Protein AF-A0A2D1SPV3-F1 (afdb_monomer)

Foldseek 3Di:
DPDLDDLPQFFKWFWDADPVGQIWIWGHGQPDTDIGSDFPQVSLQVQQVVVVGGSVRQVVVQCVVVPPDQFGWGWGCDPPDTWTWTWLHGPVCRNQTMIGTPVFFDDWAADDQQWIWTDGPGPDIDIHRHGPVSVD

Radius of gyration: 14.24 Å; Cα contacts (8 Å, |Δi|>4): 277; chains: 1; bounding box: 33×34×33 Å

Structure (mmCIF, N/CA/C/O backbone):
data_AF-A0A2D1SPV3-F1
#
_entry.id   AF-A0A2D1SPV3-F1
#
loop_
_atom_site.group_PDB
_atom_site.id
_atom_site.type_symbol
_atom_site.label_atom_id
_atom_site.label_alt_id
_atom_site.label_comp_id
_atom_site.label_asym_id
_atom_site.label_entity_id
_atom_site.label_seq_id
_atom_site.pdbx_PDB_ins_code
_atom_site.Cartn_x
_atom_site.Cartn_y
_atom_site.Cartn_z
_atom_site.occupancy
_atom_site.B_iso_or_equiv
_atom_site.auth_seq_id
_atom_site.auth_comp_id
_atom_site.auth_asym_id
_atom_site.auth_atom_id
_atom_site.pdbx_PDB_model_num
ATOM 1 N N . MET A 1 1 ? -9.206 21.623 6.529 1.00 49.25 1 MET A N 1
ATOM 2 C CA . MET A 1 1 ? -8.444 20.399 6.185 1.00 49.25 1 MET A CA 1
ATOM 3 C C . MET A 1 1 ? -8.807 20.035 4.757 1.00 49.25 1 MET A C 1
ATOM 5 O O . MET A 1 1 ? -9.996 20.035 4.479 1.00 49.25 1 MET A O 1
ATOM 9 N N . LYS A 1 2 ? -7.845 19.775 3.857 1.00 56.16 2 LYS A N 1
ATOM 10 C CA . LYS A 1 2 ? -8.184 19.079 2.602 1.00 56.16 2 LYS A CA 1
ATOM 11 C C . LYS A 1 2 ? -8.734 17.704 2.987 1.00 56.16 2 LYS A C 1
ATOM 13 O O . LYS A 1 2 ? -8.126 17.039 3.826 1.00 56.16 2 LYS A O 1
ATOM 18 N N . GLU A 1 3 ? -9.894 17.346 2.454 1.00 79.50 3 GLU A N 1
ATOM 19 C CA . GLU A 1 3 ? -10.520 16.047 2.692 1.00 79.50 3 GLU A CA 1
ATOM 20 C C . GLU A 1 3 ? -9.577 14.943 2.200 1.00 79.50 3 GLU A C 1
ATOM 22 O O . GLU A 1 3 ? -9.034 15.021 1.098 1.00 79.50 3 GLU A O 1
ATOM 27 N N . ILE A 1 4 ? -9.300 13.960 3.056 1.00 87.62 4 ILE A N 1
ATOM 28 C CA . ILE A 1 4 ? -8.539 12.773 2.660 1.00 87.62 4 ILE A CA 1
ATOM 29 C C . ILE A 1 4 ? -9.534 11.886 1.909 1.00 87.62 4 ILE A C 1
ATOM 31 O O . ILE A 1 4 ? -10.580 11.581 2.488 1.00 87.62 4 ILE A O 1
ATOM 35 N N . PRO A 1 5 ? -9.251 11.477 0.659 1.00 88.81 5 PRO A N 1
ATOM 36 C CA . PRO A 1 5 ? -10.203 10.695 -0.112 1.00 88.81 5 PRO A CA 1
ATOM 37 C C . PRO A 1 5 ? -10.485 9.370 0.593 1.00 88.81 5 PRO A C 1
ATOM 39 O O . PRO A 1 5 ? -9.598 8.777 1.222 1.00 88.81 5 PRO A O 1
ATOM 42 N N . ASN A 1 6 ? -11.722 8.895 0.471 1.00 88.31 6 ASN A N 1
ATOM 43 C CA . ASN A 1 6 ? -12.023 7.512 0.793 1.00 88.31 6 ASN A CA 1
ATOM 44 C C . ASN A 1 6 ? -11.226 6.613 -0.169 1.00 88.31 6 ASN A C 1
ATOM 46 O O . ASN A 1 6 ? -11.223 6.838 -1.375 1.00 88.31 6 ASN A O 1
ATOM 50 N N . ILE A 1 7 ? -10.514 5.625 0.369 1.00 90.94 7 ILE A N 1
ATOM 51 C CA . ILE A 1 7 ? -9.661 4.731 -0.421 1.00 90.94 7 ILE A CA 1
ATOM 52 C C . ILE A 1 7 ? -10.359 3.419 -0.797 1.00 90.94 7 ILE A C 1
ATOM 54 O O . ILE A 1 7 ? -9.700 2.547 -1.345 1.00 90.94 7 ILE A O 1
ATOM 58 N N . SER A 1 8 ? -11.665 3.280 -0.533 1.00 87.19 8 SER A N 1
ATOM 59 C CA . SER A 1 8 ? -12.393 2.013 -0.732 1.00 87.19 8 SER A CA 1
ATOM 60 C C . SER A 1 8 ? -12.288 1.469 -2.161 1.00 87.19 8 SER A C 1
ATOM 62 O O . SER A 1 8 ? -12.194 0.264 -2.395 1.00 87.19 8 SER A O 1
ATOM 64 N N . ASP A 1 9 ? -12.279 2.386 -3.127 1.00 88.44 9 ASP A N 1
ATOM 65 C CA . ASP A 1 9 ? -12.202 2.071 -4.552 1.00 88.44 9 ASP A CA 1
ATOM 66 C C . ASP A 1 9 ? -10.786 2.264 -5.115 1.00 88.44 9 ASP A C 1
ATOM 68 O O . ASP A 1 9 ? -10.554 2.055 -6.305 1.00 88.44 9 ASP A O 1
ATOM 72 N N . ALA A 1 10 ? -9.810 2.613 -4.272 1.00 93.00 10 ALA A N 1
ATOM 73 C CA . ALA A 1 10 ? -8.436 2.819 -4.700 1.00 93.00 10 ALA A CA 1
ATOM 74 C C . ALA A 1 10 ? -7.701 1.488 -4.914 1.00 93.00 10 ALA A C 1
ATOM 76 O O . ALA A 1 10 ? -7.708 0.596 -4.066 1.00 93.00 10 ALA A O 1
ATOM 77 N N . MET A 1 11 ? -7.011 1.375 -6.046 1.00 94.81 11 MET A N 1
ATOM 78 C CA . MET A 1 11 ? -6.113 0.264 -6.343 1.00 94.81 11 MET A CA 1
ATOM 79 C C . MET A 1 11 ? -4.763 0.432 -5.649 1.00 94.81 11 MET A C 1
ATOM 81 O O . MET A 1 11 ? -4.192 -0.544 -5.161 1.00 94.81 11 MET A O 1
ATOM 85 N N . ALA A 1 12 ? -4.234 1.656 -5.614 1.00 96.62 12 ALA A N 1
ATOM 86 C CA . ALA A 1 12 ? -2.894 1.905 -5.109 1.00 96.62 12 ALA A CA 1
ATOM 87 C C . ALA A 1 12 ? -2.769 3.241 -4.374 1.00 96.62 12 ALA A C 1
ATOM 89 O O . ALA A 1 12 ? -3.503 4.196 -4.628 1.00 96.62 12 ALA A O 1
ATOM 90 N N . ILE A 1 13 ? -1.781 3.317 -3.484 1.00 97.00 13 ILE A N 1
ATOM 91 C CA . ILE A 1 13 ? -1.288 4.564 -2.901 1.00 97.00 13 ILE A CA 1
ATOM 92 C C . ILE A 1 13 ? 0.210 4.637 -3.187 1.00 97.00 13 ILE A C 1
ATOM 94 O O . ILE A 1 13 ? 0.992 3.841 -2.659 1.00 97.00 13 ILE A O 1
ATOM 98 N N . ILE A 1 14 ? 0.604 5.585 -4.032 1.00 97.00 14 ILE A N 1
ATOM 99 C CA . ILE A 1 14 ? 1.961 5.719 -4.569 1.00 97.00 14 ILE A CA 1
ATOM 100 C C . ILE A 1 14 ? 2.642 6.919 -3.906 1.00 97.00 14 ILE A C 1
ATOM 102 O O . ILE A 1 14 ? 2.035 7.991 -3.843 1.00 97.00 14 ILE A O 1
ATOM 106 N N . PRO A 1 15 ? 3.880 6.782 -3.397 1.00 96.56 15 PRO A N 1
ATOM 107 C CA . PRO A 1 15 ? 4.611 7.929 -2.877 1.00 96.56 15 PRO A CA 1
ATOM 108 C C . PRO A 1 15 ? 5.003 8.868 -4.026 1.00 96.56 15 PRO A C 1
ATOM 110 O O . PRO A 1 15 ? 5.419 8.424 -5.092 1.00 96.56 15 PRO A O 1
ATOM 113 N N . TYR A 1 16 ? 4.896 10.174 -3.804 1.00 95.06 16 TYR A N 1
ATOM 114 C CA . TYR A 1 16 ? 5.329 11.189 -4.761 1.00 95.06 16 TYR A CA 1
ATOM 115 C C . TYR A 1 16 ? 6.144 12.257 -4.041 1.00 95.06 16 TYR A C 1
ATOM 117 O O . TYR A 1 16 ? 5.689 12.830 -3.051 1.00 95.06 16 TYR A O 1
ATOM 125 N N . THR A 1 17 ? 7.329 12.554 -4.559 1.00 92.62 17 THR A N 1
ATOM 126 C CA . THR A 1 17 ? 8.183 13.630 -4.049 1.00 92.62 17 THR A CA 1
ATOM 127 C C . THR A 1 17 ? 8.146 14.782 -5.038 1.00 92.62 17 THR A C 1
ATOM 129 O O . THR A 1 17 ? 8.451 14.596 -6.213 1.00 92.62 17 THR A O 1
ATOM 132 N N . ALA A 1 18 ? 7.731 15.959 -4.573 1.00 90.56 18 ALA A N 1
ATOM 133 C CA . ALA A 1 18 ? 7.760 17.174 -5.377 1.00 90.56 18 ALA A CA 1
ATOM 134 C C . ALA A 1 18 ? 9.196 17.693 -5.557 1.00 90.56 18 ALA A C 1
ATOM 136 O O . ALA A 1 18 ? 10.127 17.233 -4.897 1.00 90.56 18 ALA A O 1
ATOM 137 N N . GLU A 1 19 ? 9.360 18.678 -6.440 1.00 90.00 19 GLU A N 1
ATOM 138 C CA . GLU A 1 19 ? 10.657 19.259 -6.807 1.00 90.00 19 GLU A CA 1
ATOM 139 C C . GLU A 1 19 ? 11.470 19.757 -5.599 1.00 90.00 19 GLU A C 1
ATOM 141 O O . GLU A 1 19 ? 12.679 19.545 -5.548 1.00 90.00 19 GLU A O 1
ATOM 146 N N . TYR A 1 20 ? 10.813 20.330 -4.585 1.00 91.44 20 TYR A N 1
ATOM 147 C CA . TYR A 1 20 ? 11.474 20.838 -3.377 1.00 91.44 20 TYR A CA 1
ATOM 148 C C . TYR A 1 20 ? 11.524 19.818 -2.225 1.00 91.44 20 TYR A C 1
ATOM 150 O O . TYR A 1 20 ? 11.841 20.164 -1.086 1.00 91.44 20 TYR A O 1
ATOM 158 N N . GLY A 1 21 ? 11.255 18.539 -2.508 1.00 87.62 21 GLY A N 1
ATOM 159 C CA . GLY A 1 21 ? 11.375 17.443 -1.546 1.00 87.62 21 GLY A CA 1
ATOM 160 C C . GLY A 1 21 ? 10.138 17.205 -0.677 1.00 87.62 21 GLY A C 1
ATOM 161 O O . GLY A 1 21 ? 10.159 16.322 0.187 1.00 87.62 21 GLY A O 1
ATOM 162 N N . GLU A 1 22 ? 9.042 17.940 -0.881 1.00 91.31 22 GLU A N 1
ATOM 163 C CA . GLU A 1 22 ? 7.804 17.689 -0.150 1.00 91.31 22 GLU A CA 1
ATOM 164 C C . GLU A 1 22 ? 7.196 16.347 -0.557 1.00 91.31 2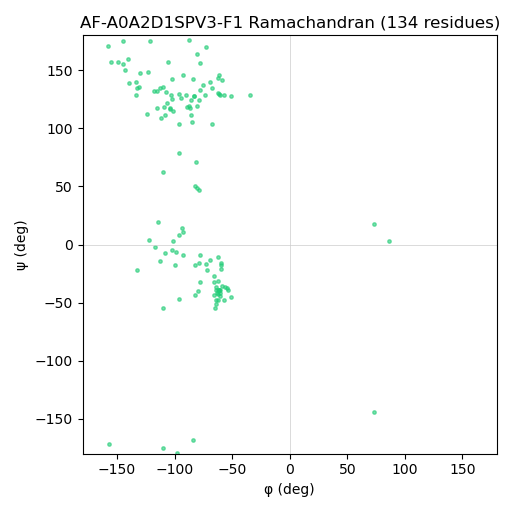2 GLU A C 1
ATOM 166 O O . GLU A 1 22 ? 7.085 16.006 -1.737 1.00 91.31 22 GLU A O 1
ATOM 171 N N . GLN A 1 23 ? 6.768 15.585 0.448 1.00 91.56 23 GLN A N 1
ATOM 172 C CA . GLN A 1 23 ? 6.206 14.257 0.249 1.00 91.56 23 GLN A CA 1
ATOM 173 C C . GLN A 1 23 ? 4.683 14.321 0.161 1.00 91.56 23 GLN A C 1
ATOM 175 O O . GLN A 1 23 ? 4.006 14.795 1.075 1.00 91.56 23 GLN A O 1
ATOM 180 N N . TYR A 1 24 ? 4.168 13.768 -0.923 1.00 95.31 24 TYR A N 1
ATOM 181 C CA . TYR A 1 24 ? 2.760 13.546 -1.191 1.00 95.31 24 TYR A CA 1
ATOM 182 C C . TYR A 1 24 ? 2.516 12.055 -1.421 1.00 95.31 24 TYR A C 1
ATOM 184 O O . TYR A 1 24 ? 3.441 11.242 -1.526 1.00 95.31 24 TYR A O 1
ATOM 192 N N . SER A 1 25 ? 1.245 11.729 -1.578 1.00 96.50 25 SER A N 1
ATOM 193 C CA . SER A 1 25 ? 0.794 10.466 -2.133 1.00 96.50 25 SER A CA 1
ATOM 194 C C . SER A 1 25 ? -0.099 10.726 -3.330 1.00 96.50 25 SER A C 1
ATOM 196 O O . SER A 1 25 ? -0.842 11.709 -3.349 1.00 96.50 25 SER A O 1
ATOM 198 N N . ILE A 1 26 ? -0.071 9.811 -4.287 1.00 96.62 26 ILE A N 1
ATOM 199 C CA . ILE A 1 26 ? -1.092 9.683 -5.320 1.00 96.62 26 ILE A CA 1
ATOM 200 C C . ILE A 1 26 ? -1.962 8.487 -4.946 1.00 96.62 26 ILE A C 1
ATOM 202 O O . ILE A 1 26 ? -1.465 7.366 -4.857 1.00 96.62 26 ILE A O 1
ATOM 206 N N . VAL A 1 27 ? -3.242 8.733 -4.680 1.00 96.50 27 VAL A N 1
ATOM 207 C CA . VAL A 1 27 ? -4.250 7.680 -4.532 1.00 96.50 27 VAL A CA 1
ATOM 208 C C . VAL A 1 27 ? -4.793 7.386 -5.924 1.00 96.50 27 VAL A C 1
ATOM 210 O O . VAL A 1 27 ? -5.313 8.284 -6.582 1.00 96.50 27 VAL A O 1
ATOM 213 N N . VAL A 1 28 ? -4.624 6.147 -6.370 1.00 96.06 28 VAL A N 1
ATOM 214 C CA . VAL A 1 28 ? -5.043 5.677 -7.692 1.00 96.06 28 VAL A CA 1
ATOM 215 C C . VAL A 1 28 ? -6.402 5.016 -7.545 1.00 96.06 28 VAL A C 1
ATOM 217 O O . VAL A 1 28 ? -6.483 3.909 -7.012 1.00 96.06 28 VAL A O 1
ATOM 220 N N . GLN A 1 29 ? -7.456 5.707 -7.961 1.00 92.12 29 GLN A N 1
ATOM 221 C CA . GLN A 1 29 ? -8.813 5.167 -8.048 1.00 92.12 29 GLN A CA 1
ATOM 222 C C . GLN A 1 29 ? -9.116 4.717 -9.480 1.00 92.12 29 GLN A C 1
ATOM 224 O O . GLN A 1 29 ? -8.245 4.798 -10.347 1.00 92.12 29 GLN A O 1
ATOM 229 N N . ASP A 1 30 ? -10.328 4.216 -9.726 1.00 88.75 30 ASP A N 1
ATOM 230 C CA . ASP A 1 30 ? -10.679 3.625 -11.021 1.00 88.75 30 ASP A CA 1
ATOM 231 C C . ASP A 1 30 ? -10.465 4.590 -12.186 1.00 88.75 30 ASP A C 1
ATOM 233 O O . ASP A 1 30 ? -9.785 4.225 -13.140 1.00 88.75 30 ASP A O 1
ATOM 237 N N . ASP A 1 31 ? -10.947 5.827 -12.057 1.00 87.62 31 ASP A N 1
ATOM 238 C CA . ASP A 1 31 ? -10.928 6.816 -13.141 1.00 87.62 31 ASP A CA 1
ATOM 239 C C . ASP A 1 31 ? -10.171 8.103 -12.773 1.00 87.62 31 ASP A C 1
ATOM 241 O O . ASP A 1 31 ? -10.118 9.049 -13.557 1.00 87.62 31 ASP A O 1
ATOM 245 N N . GLU A 1 32 ? -9.558 8.161 -11.584 1.00 91.81 32 GLU A N 1
ATOM 246 C CA . GLU A 1 32 ? -8.874 9.365 -11.113 1.00 91.81 32 GLU A CA 1
ATOM 247 C C . GLU A 1 32 ? -7.589 9.114 -10.316 1.00 91.81 32 GLU A C 1
ATOM 249 O O . GLU A 1 32 ? -7.422 8.118 -9.606 1.00 91.81 32 GLU A O 1
ATOM 254 N N . LEU A 1 33 ? -6.679 10.087 -10.417 1.00 94.56 33 LEU A N 1
ATOM 255 C CA . LEU A 1 33 ? -5.442 10.165 -9.648 1.00 94.56 33 LEU A CA 1
ATOM 256 C C . LEU A 1 33 ? -5.530 11.341 -8.674 1.00 94.56 33 LEU A C 1
ATOM 258 O O . LEU A 1 33 ? -5.455 12.505 -9.070 1.00 94.56 33 LEU A O 1
ATOM 262 N N . ILE A 1 34 ? -5.647 11.047 -7.382 1.00 95.31 34 ILE A N 1
ATOM 263 C CA . ILE A 1 34 ? -5.844 12.071 -6.353 1.00 95.31 34 ILE A CA 1
ATOM 264 C C . ILE A 1 34 ? -4.524 12.344 -5.633 1.00 95.31 34 ILE A C 1
ATOM 266 O O . ILE A 1 34 ? -4.001 11.492 -4.912 1.00 95.31 34 ILE A O 1
ATOM 270 N N . LYS A 1 35 ? -3.991 13.564 -5.772 1.00 95.56 35 LYS A N 1
ATOM 271 C CA . LYS A 1 35 ? -2.800 14.009 -5.032 1.00 95.56 35 LYS A CA 1
ATOM 272 C C . LYS A 1 35 ? -3.164 14.451 -3.614 1.00 95.56 35 LYS A C 1
ATOM 274 O O . LYS A 1 35 ? -3.876 15.435 -3.416 1.00 95.56 35 LYS A O 1
ATOM 279 N N . VAL A 1 36 ? -2.592 13.782 -2.617 1.00 95.50 36 VAL A N 1
ATOM 280 C CA . VAL A 1 36 ? -2.848 14.018 -1.190 1.00 95.50 36 VAL A CA 1
ATOM 281 C C . VAL A 1 36 ? -1.574 14.535 -0.506 1.00 95.50 36 VAL A C 1
ATOM 283 O O . VAL A 1 36 ? -0.514 13.934 -0.677 1.00 95.50 36 VAL A O 1
ATOM 286 N N . PRO A 1 37 ? -1.630 15.621 0.295 1.00 94.19 37 PRO A N 1
ATOM 287 C CA . PRO A 1 37 ? -0.472 16.184 1.004 1.00 94.19 37 PRO A CA 1
ATOM 288 C C . PRO A 1 37 ? -0.119 15.391 2.275 1.00 94.19 37 PRO A C 1
ATOM 290 O O . PRO A 1 37 ? 0.052 15.953 3.354 1.00 94.19 37 PRO A O 1
ATOM 293 N N . LEU A 1 38 ? -0.074 14.065 2.163 1.00 94.12 38 LEU A N 1
ATOM 294 C CA . LEU A 1 38 ? 0.252 13.124 3.230 1.00 94.12 38 LEU A CA 1
ATOM 295 C C . LEU A 1 38 ? 1.121 12.007 2.659 1.00 94.12 38 LEU A C 1
ATOM 297 O O . LEU A 1 38 ? 1.097 11.759 1.463 1.00 94.12 38 LEU A O 1
ATOM 301 N N . LYS A 1 39 ? 1.853 11.304 3.527 1.00 94.94 39 LYS A N 1
ATOM 302 C CA . LYS A 1 39 ? 2.544 10.058 3.163 1.00 94.94 39 LYS A CA 1
ATOM 303 C C . LYS A 1 39 ? 1.548 8.899 3.106 1.00 94.94 39 LYS A C 1
ATOM 305 O O . LYS A 1 39 ? 0.593 8.888 3.887 1.00 94.94 39 LYS A O 1
ATOM 310 N N . ASN A 1 40 ? 1.868 7.846 2.351 1.00 95.31 40 ASN A N 1
ATOM 311 C CA . ASN A 1 40 ? 0.989 6.678 2.170 1.00 95.31 40 ASN A CA 1
ATOM 312 C C . ASN A 1 40 ? 0.497 6.097 3.508 1.00 95.31 40 ASN A C 1
ATOM 314 O O . ASN A 1 40 ? -0.691 5.864 3.717 1.00 95.31 40 ASN A O 1
ATOM 318 N N . SER A 1 41 ? 1.410 5.941 4.474 1.00 93.88 41 SER A N 1
ATOM 319 C CA . SER A 1 41 ? 1.078 5.395 5.795 1.00 93.88 41 SER A CA 1
ATOM 320 C C . SER A 1 41 ? 0.144 6.277 6.626 1.00 93.88 41 SER A C 1
ATOM 322 O O . SER A 1 41 ? -0.574 5.754 7.474 1.00 93.88 41 SER A O 1
ATOM 324 N N . LYS A 1 42 ? 0.142 7.598 6.407 1.00 94.75 42 LYS A N 1
ATOM 325 C CA . LYS A 1 42 ? -0.759 8.534 7.094 1.00 94.75 42 LYS A CA 1
ATOM 326 C C . LYS A 1 42 ? -2.166 8.496 6.511 1.00 94.75 42 LYS A C 1
ATOM 328 O O . LYS A 1 42 ? -3.112 8.646 7.274 1.00 94.75 42 LYS A O 1
ATOM 333 N N . ILE A 1 43 ? -2.296 8.237 5.209 1.00 95.06 43 ILE A N 1
ATOM 334 C CA . ILE A 1 43 ? -3.593 8.002 4.563 1.00 95.06 43 ILE A CA 1
ATOM 335 C C . ILE A 1 43 ? -4.228 6.734 5.139 1.00 95.06 43 ILE A C 1
ATOM 337 O O . ILE A 1 43 ? -5.342 6.790 5.648 1.00 95.06 43 ILE A O 1
ATOM 341 N N . LEU A 1 44 ? -3.488 5.621 5.174 1.00 93.88 44 LEU A N 1
ATOM 342 C CA . LEU A 1 44 ? -3.982 4.373 5.768 1.00 93.88 44 LEU A CA 1
ATOM 343 C C . LEU A 1 44 ? -4.288 4.507 7.267 1.00 93.88 44 LEU A C 1
ATOM 345 O O . LEU A 1 44 ? -5.323 4.030 7.721 1.00 93.88 44 LEU A O 1
ATOM 349 N N . ASP A 1 45 ? -3.434 5.183 8.046 1.00 94.75 45 ASP A N 1
ATOM 350 C CA . ASP A 1 45 ? -3.703 5.423 9.474 1.00 94.75 45 ASP A CA 1
ATOM 351 C C . ASP A 1 45 ? -4.987 6.232 9.687 1.00 94.75 45 ASP A C 1
ATOM 353 O O . ASP A 1 45 ? -5.745 5.937 10.606 1.00 94.75 45 ASP A O 1
ATOM 357 N N . TYR A 1 46 ? -5.256 7.224 8.833 1.00 93.38 46 TYR A N 1
ATOM 358 C CA . TYR A 1 46 ? -6.502 7.985 8.882 1.00 93.38 46 TYR A CA 1
ATOM 359 C C . TYR A 1 46 ? -7.719 7.087 8.634 1.00 93.38 46 TYR A C 1
ATOM 361 O O . TYR A 1 46 ? -8.652 7.098 9.433 1.00 93.38 46 TYR A O 1
ATOM 369 N N . GLN A 1 47 ? -7.673 6.251 7.597 1.00 91.06 47 GLN A N 1
ATOM 370 C CA . GLN A 1 47 ? -8.758 5.327 7.250 1.00 91.06 47 GLN A CA 1
ATOM 371 C C . GLN A 1 47 ? -9.019 4.298 8.359 1.00 91.06 47 GLN A C 1
ATOM 373 O O . GLN A 1 47 ? -10.162 4.033 8.722 1.00 91.06 47 GLN A O 1
ATOM 378 N N . LEU A 1 48 ? -7.960 3.793 8.996 1.00 92.44 48 LEU A N 1
ATOM 379 C CA . LEU A 1 48 ? -8.078 2.918 10.163 1.00 92.44 48 LEU A CA 1
ATOM 380 C C . LEU A 1 48 ? -8.709 3.626 11.371 1.00 92.44 48 LEU A C 1
ATOM 382 O O . LEU A 1 48 ? -9.487 3.012 12.100 1.00 92.44 48 LEU A O 1
ATOM 386 N N . ARG A 1 49 ? -8.415 4.911 11.595 1.00 92.94 49 ARG A N 1
ATOM 387 C CA . ARG A 1 49 ? -8.996 5.674 12.714 1.00 92.94 49 ARG A CA 1
ATOM 388 C C . ARG A 1 49 ? -10.499 5.876 12.576 1.00 92.94 49 ARG A C 1
ATOM 390 O O . ARG A 1 49 ? -11.180 5.874 13.599 1.00 92.94 49 ARG A O 1
ATOM 397 N N . LEU A 1 50 ? -11.018 5.994 11.350 1.00 89.00 50 LEU A N 1
ATOM 398 C CA . LEU A 1 50 ? -12.463 6.113 11.097 1.00 89.00 50 LEU A CA 1
ATOM 399 C C . LEU A 1 50 ? -13.257 4.904 11.617 1.00 89.00 50 LEU A C 1
ATOM 401 O O . LEU A 1 50 ? -14.448 5.020 11.883 1.00 89.00 50 LEU A O 1
ATOM 405 N N . ILE A 1 51 ? -12.591 3.762 11.808 1.00 88.12 51 ILE A N 1
ATOM 406 C CA . ILE A 1 51 ? -13.193 2.506 12.270 1.00 88.12 51 ILE A CA 1
ATOM 407 C C . ILE A 1 51 ? -12.679 2.068 13.649 1.00 88.12 51 ILE A C 1
ATOM 409 O O . ILE A 1 51 ? -12.768 0.894 14.004 1.00 88.12 51 ILE A O 1
ATOM 413 N N . GLY A 1 52 ? -12.105 2.993 14.425 1.00 90.50 52 GLY A N 1
ATOM 414 C CA . GLY A 1 52 ? -11.599 2.712 15.774 1.00 90.50 52 GLY A CA 1
ATOM 415 C C . GLY A 1 52 ? -10.297 1.900 15.815 1.00 90.50 52 GLY A C 1
ATOM 416 O O . GLY A 1 52 ? -9.959 1.339 16.853 1.00 90.50 52 GLY A O 1
ATOM 417 N N . SER A 1 53 ? -9.559 1.833 14.705 1.00 92.38 53 SER A N 1
ATOM 418 C CA . SER A 1 53 ? -8.270 1.144 14.590 1.00 92.38 53 SER A CA 1
ATOM 419 C C . SER A 1 53 ? -7.105 2.137 14.432 1.00 92.38 53 SER A C 1
ATOM 421 O O . SER A 1 53 ? -7.261 3.354 14.542 1.00 92.38 53 SER A O 1
ATOM 423 N N . SER A 1 54 ? -5.891 1.626 14.217 1.00 94.88 54 SER A N 1
ATOM 424 C CA . SER A 1 54 ? -4.708 2.431 13.903 1.00 94.88 54 SER A CA 1
ATOM 425 C C . SER A 1 54 ? -3.666 1.629 13.136 1.00 94.88 54 SER A C 1
ATOM 427 O O . SER A 1 54 ? -3.577 0.407 13.263 1.00 94.88 54 SER A O 1
ATOM 429 N N . MET A 1 55 ? -2.796 2.328 12.410 1.00 93.38 55 MET A N 1
ATOM 430 C CA . MET A 1 55 ? -1.680 1.715 11.690 1.00 93.38 55 MET A CA 1
ATOM 431 C C . MET A 1 55 ? -0.697 1.018 12.639 1.00 93.38 55 MET A C 1
ATOM 433 O O . MET A 1 55 ? -0.082 0.022 12.266 1.00 93.38 55 MET A O 1
ATOM 437 N N . LYS A 1 56 ? -0.542 1.520 13.873 1.00 93.50 56 LYS A N 1
ATOM 438 C CA . LYS A 1 56 ? 0.278 0.866 14.904 1.00 93.50 56 LYS A CA 1
ATOM 439 C C . LYS A 1 56 ? -0.330 -0.481 15.301 1.00 93.50 56 LYS A C 1
ATOM 441 O O . LYS A 1 56 ? 0.344 -1.495 15.177 1.00 93.50 56 LYS A O 1
ATOM 446 N N . GLY A 1 57 ? -1.604 -0.489 15.698 1.00 93.06 57 GLY A N 1
ATOM 447 C CA . GLY A 1 57 ? -2.300 -1.713 16.101 1.00 93.06 57 GLY A CA 1
ATOM 448 C C . GLY A 1 57 ? -2.374 -2.746 14.976 1.00 93.06 57 GLY A C 1
ATOM 449 O O . GLY A 1 57 ? -2.104 -3.919 15.211 1.00 93.06 57 GLY A O 1
ATOM 450 N N . ALA A 1 58 ? -2.645 -2.308 13.741 1.00 92.25 58 ALA A N 1
ATOM 451 C CA . ALA A 1 58 ? -2.665 -3.188 12.573 1.00 92.25 58 ALA A CA 1
ATOM 452 C C . ALA A 1 58 ? -1.301 -3.855 12.325 1.00 92.25 58 ALA A C 1
ATOM 454 O O . ALA A 1 58 ? -1.237 -5.062 12.101 1.00 92.25 58 ALA A O 1
ATOM 455 N N . LYS A 1 59 ? -0.199 -3.097 12.424 1.00 91.31 59 LYS A N 1
ATOM 456 C CA . LYS A 1 59 ? 1.163 -3.643 12.300 1.00 91.31 59 LYS A CA 1
ATOM 457 C C . LYS A 1 59 ? 1.514 -4.598 13.432 1.00 91.31 59 LYS A C 1
ATOM 459 O O . LYS A 1 59 ? 2.100 -5.643 13.167 1.00 91.31 59 LYS A O 1
ATOM 464 N N . ASP A 1 60 ? 1.174 -4.245 14.668 1.00 91.19 60 ASP A N 1
ATOM 465 C CA . ASP A 1 60 ? 1.455 -5.079 15.837 1.00 91.19 60 ASP A CA 1
ATOM 466 C C . ASP A 1 60 ? 0.696 -6.416 15.740 1.00 91.19 60 ASP A C 1
ATOM 468 O O . ASP A 1 60 ? 1.285 -7.476 15.956 1.00 91.19 60 ASP A O 1
ATOM 472 N N . ALA A 1 61 ? -0.570 -6.386 15.309 1.00 90.69 61 ALA A N 1
ATOM 473 C CA . ALA A 1 61 ? -1.370 -7.582 15.051 1.00 90.69 61 ALA A CA 1
ATOM 474 C C . ALA A 1 61 ? -0.803 -8.428 13.897 1.00 90.69 61 ALA A C 1
ATOM 476 O O . ALA A 1 61 ? -0.622 -9.634 14.049 1.00 90.69 61 ALA A O 1
ATOM 477 N N . ALA A 1 62 ? -0.461 -7.809 12.763 1.00 90.12 62 ALA A N 1
ATOM 478 C CA . ALA A 1 62 ? 0.137 -8.520 11.635 1.00 90.12 62 ALA A CA 1
ATOM 479 C C . ALA A 1 62 ? 1.478 -9.167 12.012 1.00 90.12 62 ALA A C 1
ATOM 481 O O . ALA A 1 62 ? 1.741 -10.302 11.628 1.00 90.12 62 ALA A O 1
ATOM 482 N N . LYS A 1 63 ? 2.304 -8.485 12.813 1.00 89.19 63 LYS A N 1
ATOM 483 C CA . LYS A 1 63 ? 3.567 -9.020 13.335 1.00 89.19 63 LYS A CA 1
ATOM 484 C C . LYS A 1 63 ? 3.367 -10.213 14.262 1.00 89.19 63 LYS A C 1
ATOM 486 O O . LYS A 1 63 ? 4.150 -11.156 14.207 1.00 89.19 63 LYS A O 1
ATOM 491 N N . LEU A 1 64 ? 2.336 -10.183 15.101 1.00 91.06 64 LEU A N 1
ATOM 492 C CA . LEU A 1 64 ? 2.002 -11.310 15.968 1.00 91.06 64 LEU A CA 1
ATOM 493 C C . LEU A 1 64 ? 1.651 -12.564 15.150 1.00 91.06 64 LEU A C 1
ATOM 495 O O . LEU A 1 64 ? 2.054 -13.660 15.522 1.00 91.06 64 LEU A O 1
ATOM 499 N N . VAL A 1 65 ? 0.934 -12.393 14.036 1.00 90.44 65 VAL A N 1
ATOM 500 C CA . VAL A 1 65 ? 0.475 -13.500 13.181 1.00 90.44 65 VAL A CA 1
ATOM 501 C C . VAL A 1 65 ? 1.562 -13.985 12.214 1.00 90.44 65 VAL A C 1
ATOM 503 O O . VAL A 1 65 ? 1.739 -15.186 12.043 1.00 90.44 65 VAL A O 1
ATOM 506 N N . LEU A 1 66 ? 2.286 -13.064 11.573 1.00 88.81 66 LEU A N 1
ATOM 507 C CA . LEU A 1 66 ? 3.220 -13.355 10.475 1.00 88.81 66 LEU A CA 1
ATOM 508 C C . LEU A 1 66 ? 4.690 -13.434 10.920 1.00 88.81 66 LEU A C 1
ATOM 510 O O . LEU A 1 66 ? 5.565 -13.748 10.114 1.00 88.81 66 LEU A O 1
ATOM 514 N N . GLY A 1 67 ? 4.995 -13.121 12.180 1.00 85.81 67 GLY A N 1
ATOM 515 C CA . GLY A 1 67 ? 6.360 -13.108 12.702 1.00 85.81 67 GLY A CA 1
ATOM 516 C C . GLY A 1 67 ? 7.189 -11.918 12.203 1.00 85.81 67 GLY A C 1
ATOM 517 O O . GLY A 1 67 ? 6.697 -10.798 12.066 1.00 85.81 67 GLY A O 1
ATOM 518 N N . SER A 1 68 ? 8.488 -12.123 11.971 1.00 71.56 68 SER A N 1
ATOM 519 C CA . SER A 1 68 ? 9.468 -11.058 11.706 1.00 71.56 68 SER A CA 1
ATOM 520 C C . SER A 1 68 ? 9.495 -10.563 10.250 1.00 71.56 68 SER A C 1
ATOM 522 O O . SER A 1 68 ? 10.564 -10.463 9.649 1.00 71.56 68 SER A O 1
ATOM 524 N N . ALA A 1 69 ? 8.340 -10.228 9.674 1.00 74.81 69 ALA A N 1
ATOM 525 C CA . ALA A 1 69 ? 8.271 -9.592 8.356 1.00 74.81 69 ALA A CA 1
ATOM 526 C C . ALA A 1 69 ? 8.534 -8.071 8.441 1.00 74.81 69 ALA A C 1
ATOM 528 O O . ALA A 1 69 ? 8.492 -7.467 9.510 1.00 74.81 69 ALA A O 1
ATOM 529 N N . SER A 1 70 ? 8.831 -7.412 7.324 1.00 76.44 70 SER A N 1
ATOM 530 C CA . SER A 1 70 ? 8.890 -5.936 7.232 1.00 76.44 70 SER A CA 1
ATOM 531 C C . SER A 1 70 ? 7.780 -5.356 6.346 1.00 76.44 70 SER A C 1
ATOM 533 O O . SER A 1 70 ? 7.496 -4.157 6.407 1.00 76.44 70 SER A O 1
ATOM 535 N N . MET A 1 71 ? 7.128 -6.226 5.573 1.00 85.44 71 MET A N 1
ATOM 536 C CA . MET A 1 71 ? 6.083 -5.938 4.592 1.00 85.44 71 MET A CA 1
ATOM 537 C C . MET A 1 71 ? 4.739 -6.458 5.107 1.00 85.44 71 MET A C 1
ATOM 539 O O . MET A 1 71 ? 4.165 -7.398 4.569 1.00 85.44 71 MET A O 1
ATOM 543 N N . TYR A 1 72 ? 4.277 -5.910 6.230 1.00 86.56 72 TYR A N 1
ATOM 544 C CA . TYR A 1 72 ? 3.031 -6.375 6.833 1.00 86.56 72 TYR A CA 1
ATOM 545 C C . TYR A 1 72 ? 1.820 -5.895 6.027 1.00 86.56 72 TYR A C 1
ATOM 547 O O . TYR A 1 72 ? 1.706 -4.682 5.815 1.00 86.56 72 TYR A O 1
ATOM 555 N N . PRO A 1 73 ? 0.894 -6.792 5.643 1.00 90.19 73 PRO A N 1
ATOM 556 C CA . PRO A 1 73 ? -0.397 -6.372 5.133 1.00 90.19 73 PRO A CA 1
ATOM 557 C C . PRO A 1 73 ? -1.158 -5.595 6.204 1.00 90.19 73 PRO A C 1
ATOM 559 O O . PRO A 1 73 ? -1.106 -5.912 7.395 1.00 90.19 73 PRO A O 1
ATOM 562 N N . ILE A 1 74 ? -1.882 -4.574 5.767 1.00 91.62 74 ILE A N 1
ATOM 563 C CA . ILE A 1 74 ? -2.737 -3.750 6.608 1.00 91.62 74 ILE A CA 1
ATOM 564 C C . ILE A 1 74 ? -4.181 -4.089 6.271 1.00 91.62 74 ILE A C 1
ATOM 566 O O . ILE A 1 74 ? -4.660 -3.790 5.180 1.00 91.62 74 ILE A O 1
ATOM 570 N N . VAL A 1 75 ? -4.869 -4.727 7.215 1.00 86.62 75 VAL A N 1
ATOM 571 C CA . VAL A 1 75 ? -6.293 -5.045 7.086 1.00 86.62 75 VAL A CA 1
ATOM 572 C C . VAL A 1 75 ? -7.108 -3.853 7.581 1.00 86.62 75 VAL A C 1
ATOM 574 O O . VAL A 1 75 ? -7.022 -3.480 8.752 1.00 86.62 75 VAL A O 1
ATOM 577 N N . ALA A 1 76 ? -7.899 -3.257 6.695 1.00 82.25 76 ALA A N 1
ATOM 578 C CA . ALA A 1 76 ? -8.832 -2.180 6.995 1.00 82.25 76 ALA A CA 1
ATOM 579 C C . ALA A 1 76 ? -10.261 -2.649 6.694 1.00 82.25 76 ALA A C 1
ATOM 581 O O . ALA A 1 76 ? -10.531 -3.221 5.645 1.00 82.25 76 ALA A O 1
ATOM 582 N N . LYS A 1 77 ? -11.202 -2.424 7.614 1.00 78.62 77 LYS A N 1
ATOM 583 C CA . LYS A 1 77 ? -12.626 -2.707 7.385 1.00 78.62 77 LYS A CA 1
ATOM 584 C C . LYS A 1 77 ? -13.325 -1.430 6.932 1.00 78.62 77 LYS A C 1
ATOM 586 O O . LYS A 1 77 ? -13.966 -0.769 7.743 1.00 78.62 77 LYS A O 1
ATOM 591 N N . LEU A 1 78 ? -13.179 -1.066 5.664 1.00 72.62 78 LEU A N 1
ATOM 592 C CA . LEU A 1 78 ? -13.884 0.079 5.097 1.00 72.62 78 LEU A CA 1
ATOM 593 C C . LEU A 1 78 ? -15.271 -0.390 4.643 1.00 72.62 78 LEU A C 1
ATOM 595 O O . LEU A 1 78 ? -15.432 -1.172 3.713 1.00 72.62 78 LEU A O 1
ATOM 599 N N . HIS A 1 79 ? -16.278 -0.003 5.425 1.00 63.44 79 HIS A N 1
ATOM 600 C CA . HIS A 1 79 ? -17.681 -0.408 5.317 1.00 63.44 79 HIS A CA 1
ATOM 601 C C . HIS A 1 79 ? -18.175 -0.637 3.865 1.00 63.44 79 HIS A C 1
ATOM 603 O O . HIS A 1 79 ? -18.100 0.297 3.070 1.00 63.44 79 HIS A O 1
ATOM 609 N N . PRO A 1 80 ? -18.801 -1.781 3.505 1.00 67.25 80 PRO A N 1
ATOM 610 C CA . PRO A 1 80 ? -18.943 -3.056 4.218 1.00 67.25 80 PRO A CA 1
ATOM 611 C C . PRO A 1 80 ? -17.836 -4.078 3.875 1.00 67.25 80 PRO A C 1
ATOM 613 O O . PRO A 1 80 ? -17.964 -5.252 4.224 1.00 67.25 80 PRO A O 1
ATOM 616 N N . LYS A 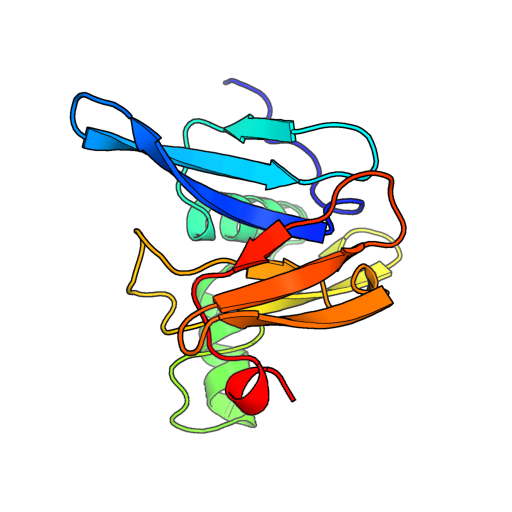1 81 ? -16.773 -3.674 3.170 1.00 77.12 81 LYS A N 1
ATOM 617 C CA . LYS A 1 81 ? -15.742 -4.577 2.648 1.00 77.12 81 LYS A CA 1
ATOM 618 C C . LYS A 1 81 ? -14.574 -4.706 3.632 1.00 77.12 81 LYS A C 1
ATOM 620 O O . LYS A 1 81 ? -14.227 -3.783 4.368 1.00 77.12 81 LYS A O 1
ATOM 625 N N . ILE A 1 82 ? -13.982 -5.896 3.676 1.00 81.44 82 ILE A N 1
ATOM 626 C CA . ILE A 1 82 ? -12.649 -6.071 4.253 1.00 81.44 82 ILE A CA 1
ATOM 627 C C . ILE A 1 82 ? -11.676 -5.767 3.127 1.00 81.44 82 ILE A C 1
ATOM 629 O O . ILE A 1 82 ? -11.757 -6.383 2.069 1.00 81.44 82 ILE A O 1
ATOM 633 N N . GLU A 1 83 ? -10.778 -4.827 3.366 1.00 87.19 83 GLU A N 1
ATOM 634 C CA . GLU A 1 83 ? -9.713 -4.473 2.449 1.00 87.19 83 GLU A CA 1
ATOM 635 C C . GLU A 1 83 ? -8.370 -4.849 3.040 1.00 87.19 83 GLU A C 1
ATOM 637 O O . GLU A 1 83 ? -8.077 -4.571 4.205 1.00 87.19 83 GLU A O 1
ATOM 642 N N . ILE A 1 84 ? -7.535 -5.468 2.215 1.00 91.88 84 ILE A N 1
ATOM 643 C CA . ILE A 1 84 ? -6.175 -5.821 2.586 1.00 91.88 84 ILE A CA 1
ATOM 644 C C . ILE A 1 84 ? -5.219 -5.032 1.700 1.00 91.88 84 ILE A C 1
ATOM 646 O O . ILE A 1 84 ? -5.198 -5.190 0.479 1.00 91.88 84 ILE A O 1
ATOM 650 N N . TRP A 1 85 ? -4.423 -4.188 2.346 1.00 94.50 85 TRP A N 1
ATOM 651 C CA . TRP A 1 85 ? -3.447 -3.314 1.714 1.00 94.50 85 TRP A CA 1
ATOM 652 C C . TRP A 1 85 ? -2.039 -3.868 1.911 1.00 94.50 85 TRP A C 1
ATOM 654 O O . TRP A 1 85 ? -1.557 -3.961 3.042 1.00 94.50 85 TRP A O 1
ATOM 664 N N . PHE A 1 86 ? -1.364 -4.214 0.819 1.00 92.94 86 PHE A N 1
ATOM 665 C CA . PHE A 1 86 ? -0.022 -4.789 0.838 1.00 92.94 86 PHE A CA 1
ATOM 666 C C . PHE A 1 86 ? 1.018 -3.734 0.481 1.00 92.94 86 PHE A C 1
ATOM 668 O O . PHE A 1 86 ? 0.910 -3.108 -0.575 1.00 92.94 86 PHE A O 1
ATOM 675 N N . PRO A 1 87 ? 2.035 -3.522 1.325 1.00 94.56 87 PRO A N 1
ATOM 676 C CA . PRO A 1 87 ? 3.170 -2.710 0.936 1.00 94.56 87 PRO A CA 1
ATOM 677 C C . PRO A 1 87 ? 4.073 -3.506 -0.019 1.00 94.56 87 PRO A C 1
ATOM 679 O O . PRO A 1 87 ? 4.355 -4.678 0.222 1.00 94.56 87 PRO A O 1
ATOM 682 N N . THR A 1 88 ? 4.566 -2.869 -1.077 1.00 93.94 88 THR A N 1
ATOM 683 C CA . THR A 1 88 ? 5.465 -3.505 -2.059 1.00 93.94 88 THR A CA 1
ATOM 684 C C . THR A 1 88 ? 6.882 -3.733 -1.517 1.00 93.94 88 THR A C 1
ATOM 686 O O . THR A 1 88 ? 7.661 -4.504 -2.067 1.00 93.94 88 THR A O 1
ATOM 689 N N . GLU A 1 89 ? 7.232 -3.062 -0.422 1.00 91.81 89 GLU A N 1
ATOM 690 C CA . GLU A 1 89 ? 8.506 -3.178 0.286 1.00 91.81 89 GLU A CA 1
ATOM 691 C C . GLU A 1 89 ? 8.337 -2.736 1.748 1.00 91.81 89 GLU A C 1
ATOM 693 O O . GLU A 1 89 ? 7.226 -2.500 2.220 1.00 91.81 89 GLU A O 1
ATOM 698 N N . SER A 1 90 ? 9.429 -2.609 2.504 1.00 90.94 90 SER A N 1
ATOM 699 C CA . SER A 1 90 ? 9.372 -2.113 3.882 1.00 90.94 90 SER A CA 1
ATOM 700 C C . SER A 1 90 ? 8.595 -0.795 3.981 1.00 90.94 90 SER A C 1
ATOM 702 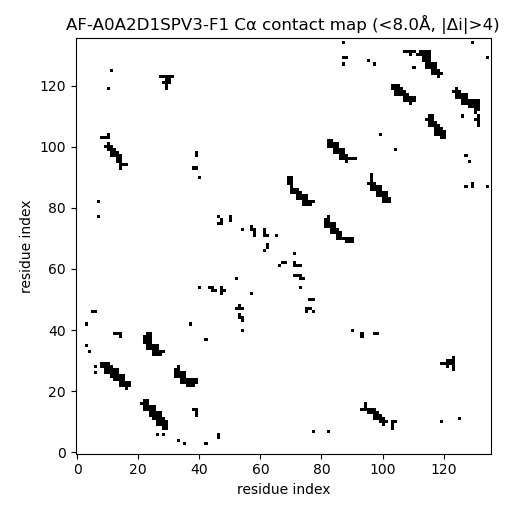O O . SER A 1 90 ? 8.953 0.195 3.350 1.00 90.94 90 SER A O 1
ATOM 704 N N . ILE A 1 91 ? 7.606 -0.727 4.880 1.00 90.88 91 ILE A N 1
ATOM 705 C CA . ILE A 1 91 ? 6.794 0.488 5.122 1.00 90.88 91 ILE A CA 1
ATOM 706 C C . ILE A 1 91 ? 7.660 1.685 5.578 1.00 90.88 91 ILE A C 1
ATOM 708 O O . ILE A 1 91 ? 7.220 2.836 5.563 1.00 90.88 91 ILE A O 1
ATOM 712 N N . ARG A 1 92 ? 8.904 1.432 6.012 1.00 90.06 92 ARG A N 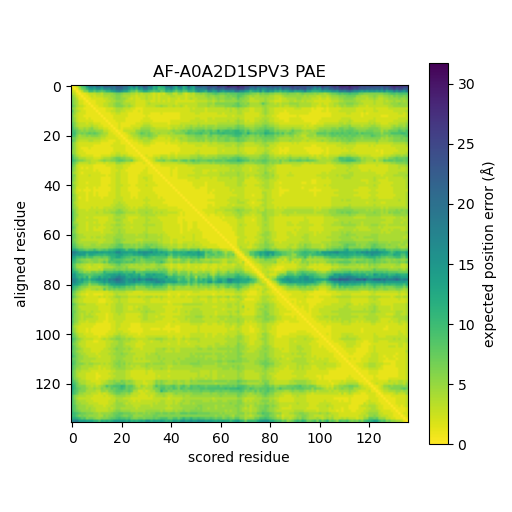1
ATOM 713 C CA . ARG A 1 92 ? 9.877 2.482 6.351 1.00 90.06 92 ARG A CA 1
ATOM 714 C C . ARG A 1 92 ? 10.422 3.207 5.115 1.00 90.06 92 ARG A C 1
ATOM 716 O O . ARG A 1 92 ? 10.848 4.352 5.248 1.00 90.06 92 ARG A O 1
ATOM 723 N N . ASN A 1 93 ? 10.364 2.596 3.933 1.00 92.19 93 ASN A N 1
ATOM 724 C CA . ASN A 1 93 ? 10.860 3.161 2.680 1.00 92.19 93 ASN A CA 1
ATOM 725 C C . ASN A 1 93 ? 9.830 4.130 2.089 1.00 92.19 93 ASN A C 1
ATOM 727 O O . ASN A 1 93 ? 9.167 3.857 1.095 1.00 92.19 93 ASN A O 1
ATOM 731 N N . THR A 1 94 ? 9.672 5.292 2.730 1.00 90.38 94 THR A N 1
ATOM 732 C CA . THR A 1 94 ? 8.585 6.245 2.427 1.00 90.38 94 THR A CA 1
ATOM 733 C C . THR A 1 94 ? 8.597 6.837 1.014 1.00 90.38 94 THR A C 1
ATOM 735 O O . THR A 1 94 ? 7.628 7.494 0.653 1.00 90.38 94 THR A O 1
ATOM 738 N N . MET A 1 95 ? 9.671 6.633 0.245 1.00 91.75 95 MET A N 1
ATOM 739 C CA . MET A 1 95 ? 9.849 7.209 -1.093 1.00 91.75 95 MET A CA 1
ATOM 740 C C . MET A 1 95 ? 9.524 6.268 -2.240 1.00 91.75 95 MET A C 1
ATOM 742 O O . MET A 1 95 ? 9.305 6.735 -3.349 1.00 91.75 95 MET A O 1
ATOM 746 N N . THR A 1 96 ? 9.473 4.970 -1.975 1.00 92.31 96 THR A N 1
ATOM 747 C CA . THR A 1 96 ? 9.324 3.943 -3.013 1.00 92.31 96 THR A CA 1
ATOM 748 C C . THR A 1 96 ? 8.252 2.916 -2.656 1.00 92.31 96 THR A C 1
ATOM 750 O O . THR A 1 96 ? 7.655 2.324 -3.550 1.00 92.31 96 THR A O 1
ATOM 753 N N . CYS A 1 97 ? 7.916 2.777 -1.365 1.00 94.31 97 CYS A N 1
ATOM 754 C CA . CYS A 1 97 ? 6.906 1.842 -0.887 1.00 94.31 97 CYS A CA 1
ATOM 755 C C . CYS A 1 97 ? 5.501 2.230 -1.357 1.00 94.31 97 CYS A C 1
ATOM 757 O O . CYS A 1 97 ? 4.868 3.138 -0.805 1.00 94.31 97 CYS A O 1
ATOM 759 N N . VAL A 1 98 ? 5.005 1.503 -2.353 1.00 96.06 98 VAL A N 1
ATOM 760 C CA . VAL A 1 98 ? 3.623 1.568 -2.826 1.00 96.06 98 VAL A CA 1
ATOM 761 C C . VAL A 1 98 ? 2.767 0.666 -1.942 1.00 96.06 98 VAL A C 1
ATOM 763 O O . VAL A 1 98 ? 3.210 -0.398 -1.517 1.00 96.06 98 VAL A O 1
ATOM 766 N N . PHE A 1 99 ? 1.538 1.086 -1.652 1.00 96.25 99 PHE A N 1
ATOM 767 C CA . PHE A 1 99 ? 0.528 0.196 -1.082 1.00 96.25 99 PHE A CA 1
ATOM 768 C C . PHE A 1 99 ? -0.450 -0.213 -2.173 1.00 96.25 99 PHE A C 1
ATOM 770 O O . PHE A 1 99 ? -0.992 0.659 -2.844 1.00 96.25 99 PHE A O 1
ATOM 777 N N . LEU A 1 100 ? -0.682 -1.513 -2.323 1.00 95.62 100 LEU A N 1
ATOM 778 C CA . LEU A 1 100 ? -1.616 -2.089 -3.285 1.00 95.62 100 LEU A CA 1
ATOM 779 C C . LEU A 1 100 ? -2.821 -2.689 -2.555 1.00 95.62 100 LEU A C 1
ATOM 781 O O . LEU A 1 100 ? -2.652 -3.380 -1.549 1.00 95.62 100 LEU A O 1
ATOM 785 N N . SER A 1 101 ? -4.027 -2.440 -3.057 1.00 94.38 101 SER A N 1
ATOM 786 C CA . SER A 1 101 ? -5.263 -3.040 -2.551 1.00 94.38 101 SER A CA 1
ATOM 787 C C . SER A 1 101 ? -5.491 -4.393 -3.215 1.00 94.38 101 SER A C 1
ATOM 789 O O . SER A 1 101 ? -5.787 -4.462 -4.407 1.00 94.38 101 SER A O 1
ATOM 791 N N . LEU A 1 102 ? -5.380 -5.480 -2.448 1.00 91.88 102 LEU A N 1
ATOM 792 C CA . LEU A 1 102 ? -5.445 -6.850 -2.975 1.00 91.88 102 LEU A CA 1
ATOM 793 C C . LEU A 1 102 ? -6.708 -7.116 -3.799 1.00 91.88 102 LEU A C 1
ATOM 795 O O . LEU A 1 102 ? -6.655 -7.782 -4.824 1.00 91.88 102 LEU A O 1
ATOM 799 N N . HIS A 1 103 ? -7.846 -6.581 -3.360 1.00 90.25 103 HIS A N 1
ATOM 800 C CA . HIS A 1 103 ? -9.145 -6.830 -3.989 1.00 90.25 103 HIS A CA 1
ATOM 801 C C . HIS A 1 103 ? -9.367 -6.019 -5.270 1.00 90.25 103 HIS A C 1
ATOM 803 O O . HIS A 1 103 ? -10.369 -6.218 -5.954 1.00 90.25 103 HIS A O 1
ATOM 809 N N . ARG A 1 104 ? -8.471 -5.073 -5.567 1.00 92.44 104 ARG A N 1
ATOM 810 C CA . ARG A 1 104 ? -8.572 -4.153 -6.705 1.00 92.44 104 ARG A CA 1
ATOM 811 C C . ARG A 1 104 ? -7.564 -4.469 -7.804 1.00 92.44 104 ARG A C 1
ATOM 813 O O . ARG A 1 104 ? -7.661 -3.890 -8.880 1.00 92.44 104 ARG A O 1
ATOM 820 N N . ILE A 1 105 ? -6.651 -5.403 -7.545 1.00 92.38 105 ILE A N 1
ATOM 821 C CA . ILE A 1 105 ? -5.699 -5.915 -8.526 1.00 92.38 105 ILE A CA 1
ATOM 822 C C . ILE A 1 105 ? -6.381 -7.004 -9.354 1.00 92.38 105 ILE A C 1
ATOM 824 O O . ILE A 1 105 ? -6.953 -7.951 -8.810 1.00 92.38 105 ILE A O 1
ATOM 828 N N . LYS A 1 106 ? -6.302 -6.860 -10.673 1.00 94.38 106 LYS A N 1
ATOM 829 C CA . LYS A 1 106 ? -6.807 -7.814 -11.658 1.00 94.38 106 LYS A CA 1
ATOM 830 C C . LYS A 1 106 ? -5.705 -8.750 -12.145 1.00 94.38 106 LYS A C 1
ATOM 832 O O . LYS A 1 106 ? -5.931 -9.953 -12.218 1.00 94.38 106 LYS A O 1
ATOM 837 N N . ASP A 1 107 ? -4.545 -8.197 -12.485 1.00 94.31 107 ASP A N 1
ATOM 838 C CA . ASP A 1 107 ? -3.403 -8.955 -13.000 1.00 94.31 107 ASP A CA 1
ATOM 839 C C . ASP A 1 107 ? -2.086 -8.193 -12.778 1.00 94.31 107 ASP A C 1
ATOM 841 O O . ASP A 1 107 ? -2.088 -7.023 -12.384 1.00 94.31 107 ASP A O 1
ATOM 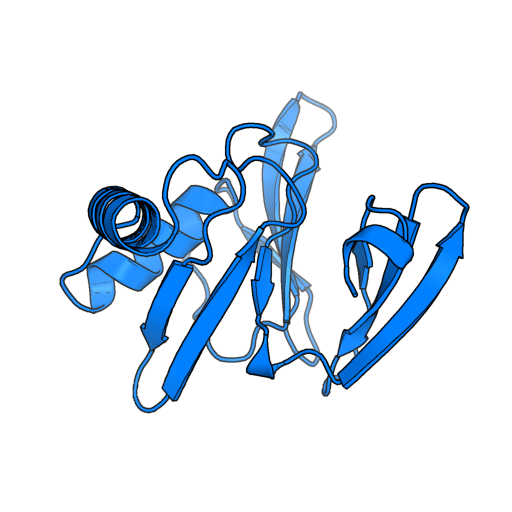845 N N . MET A 1 108 ? -0.957 -8.852 -13.025 1.00 95.19 108 MET A N 1
ATOM 846 C CA . MET A 1 108 ? 0.375 -8.254 -12.991 1.00 95.19 108 MET A CA 1
ATOM 847 C C . MET A 1 108 ? 1.238 -8.780 -14.137 1.00 95.19 108 MET A C 1
ATOM 849 O O . MET A 1 108 ? 1.272 -9.983 -14.396 1.00 95.19 108 MET A O 1
ATOM 853 N N . GLU A 1 109 ? 2.010 -7.892 -14.762 1.00 96.06 109 GLU A N 1
ATOM 854 C CA . GLU A 1 109 ? 2.913 -8.239 -15.861 1.00 96.06 109 GLU A CA 1
ATOM 855 C C . GLU A 1 109 ? 4.324 -7.688 -15.635 1.00 96.06 109 GLU A C 1
ATOM 857 O O . GLU A 1 109 ? 4.536 -6.632 -15.031 1.00 96.06 109 GLU A O 1
ATOM 862 N N . TYR A 1 110 ? 5.314 -8.429 -16.131 1.00 96.62 110 TYR A N 1
ATOM 863 C CA . TYR A 1 110 ? 6.695 -7.969 -16.189 1.00 96.62 110 TYR A CA 1
ATOM 864 C C . TYR A 1 110 ? 6.794 -6.654 -16.977 1.00 96.62 110 TYR A C 1
ATOM 866 O O . TYR A 1 110 ? 6.335 -6.580 -18.113 1.00 96.62 110 TYR A O 1
ATOM 874 N N . TYR A 1 111 ? 7.447 -5.643 -16.393 1.00 96.12 111 TYR A N 1
ATOM 875 C CA . TYR A 1 111 ? 7.774 -4.403 -17.101 1.00 96.12 111 TYR A CA 1
ATOM 876 C C . TYR A 1 111 ? 9.277 -4.287 -17.348 1.00 96.12 111 TYR A C 1
ATOM 878 O O . TYR A 1 111 ? 9.726 -4.138 -18.482 1.00 96.12 111 TYR A O 1
ATOM 886 N N . THR A 1 112 ? 10.062 -4.392 -16.274 1.00 96.38 112 THR A N 1
ATOM 887 C CA . THR A 1 112 ? 11.527 -4.429 -16.311 1.00 96.38 112 THR A CA 1
ATOM 888 C C . THR A 1 112 ? 12.050 -5.365 -15.224 1.00 96.38 112 THR A C 1
ATOM 890 O O . THR A 1 112 ? 11.308 -5.812 -14.350 1.00 96.38 112 THR A O 1
ATOM 893 N N . ASP A 1 113 ? 13.362 -5.594 -15.190 1.00 95.06 113 ASP A N 1
ATOM 894 C CA . ASP A 1 113 ? 14.005 -6.379 -14.126 1.00 95.06 113 ASP A CA 1
ATOM 895 C C . ASP A 1 113 ? 13.800 -5.798 -12.717 1.00 95.06 113 ASP A C 1
ATOM 897 O O . ASP A 1 113 ? 13.986 -6.494 -11.719 1.00 95.06 113 ASP A O 1
ATOM 901 N N . THR A 1 114 ? 13.413 -4.524 -12.620 1.00 94.44 114 THR A N 1
ATOM 902 C CA . THR A 1 114 ? 13.218 -3.798 -11.360 1.00 94.44 114 THR A CA 1
ATOM 903 C C . THR A 1 114 ? 11.785 -3.329 -11.138 1.00 94.44 114 THR A C 1
ATOM 905 O O . THR A 1 114 ? 11.511 -2.746 -10.090 1.00 94.44 114 THR A O 1
ATOM 908 N N . SER A 1 115 ? 10.866 -3.567 -12.078 1.00 95.25 115 SER A N 1
ATOM 909 C CA . SER A 1 115 ? 9.506 -3.029 -12.001 1.00 95.25 115 SER A CA 1
ATOM 910 C C . SER A 1 115 ? 8.449 -3.920 -12.651 1.00 95.25 115 SER A C 1
ATOM 912 O O . SER A 1 115 ? 8.735 -4.741 -13.523 1.00 95.25 115 SER A O 1
ATOM 914 N N . THR A 1 116 ? 7.208 -3.744 -12.207 1.00 96.50 116 THR A N 1
ATOM 915 C CA . THR A 1 116 ? 6.047 -4.552 -12.605 1.00 96.50 116 THR A CA 1
ATOM 916 C C . THR A 1 116 ? 4.881 -3.633 -12.931 1.00 96.50 116 THR A C 1
ATOM 918 O O . THR A 1 116 ? 4.664 -2.661 -12.202 1.00 96.50 116 THR A O 1
ATOM 921 N N . ILE A 1 117 ? 4.124 -3.941 -13.986 1.00 96.62 117 ILE A N 1
ATOM 922 C CA . ILE A 1 117 ? 2.821 -3.312 -14.228 1.00 96.62 117 ILE A CA 1
ATOM 923 C C . ILE A 1 117 ? 1.780 -4.064 -13.404 1.00 96.62 117 ILE A C 1
ATOM 925 O O . ILE A 1 117 ? 1.694 -5.288 -13.473 1.00 96.62 117 ILE A O 1
ATOM 929 N N . VAL A 1 118 ? 0.999 -3.336 -12.618 1.00 95.94 118 VAL A N 1
ATOM 930 C CA . VAL A 1 118 ? -0.143 -3.858 -11.871 1.00 95.94 118 VAL A CA 1
ATOM 93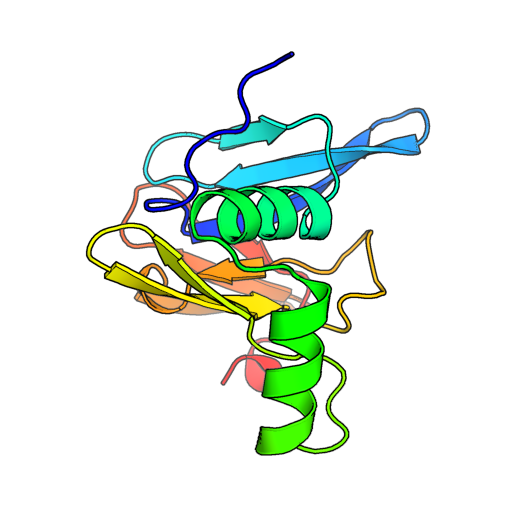1 C C . VAL A 1 118 ? -1.406 -3.314 -12.521 1.00 95.94 118 VAL A C 1
ATOM 933 O O . VAL A 1 118 ? -1.608 -2.097 -12.560 1.00 95.94 118 VAL A O 1
ATOM 936 N N . TYR A 1 119 ? -2.234 -4.229 -13.017 1.00 95.06 119 TYR A N 1
ATOM 937 C CA . TYR A 1 119 ? -3.496 -3.924 -13.675 1.00 95.06 119 TYR A CA 1
ATOM 938 C C . TYR A 1 119 ? -4.627 -3.883 -12.661 1.00 95.06 119 TYR A C 1
ATOM 940 O O . TYR A 1 119 ? -4.814 -4.824 -11.879 1.00 95.06 119 TYR A O 1
ATOM 948 N N . GLY A 1 120 ? -5.394 -2.800 -12.695 1.00 92.12 120 GLY A N 1
ATOM 949 C CA . GLY A 1 120 ? -6.586 -2.634 -11.876 1.00 92.12 120 GLY A CA 1
ATOM 950 C C . GLY A 1 120 ? -7.838 -3.209 -12.523 1.00 92.12 120 GLY A C 1
ATOM 951 O O . GLY A 1 120 ? -7.834 -3.673 -13.662 1.00 92.12 120 GLY A O 1
ATOM 952 N N . TYR A 1 121 ? -8.948 -3.158 -11.789 1.00 89.94 121 TYR A N 1
ATOM 953 C CA . TYR A 1 121 ? -10.277 -3.301 -12.397 1.00 89.94 121 TYR A CA 1
ATOM 954 C C . TYR A 1 121 ? -10.805 -1.993 -13.007 1.00 89.94 121 TYR A C 1
ATOM 956 O O . TYR A 1 121 ? -11.739 -2.050 -13.805 1.00 89.94 121 TYR A O 1
ATOM 964 N N . GLY A 1 122 ? -10.232 -0.847 -12.628 1.00 86.75 122 GLY A N 1
ATOM 965 C CA . GLY A 1 122 ? -10.539 0.462 -13.203 1.00 86.75 122 GLY A CA 1
ATOM 966 C C . GLY A 1 122 ? -9.758 0.766 -14.481 1.00 86.75 122 GLY A C 1
ATOM 967 O O . GLY A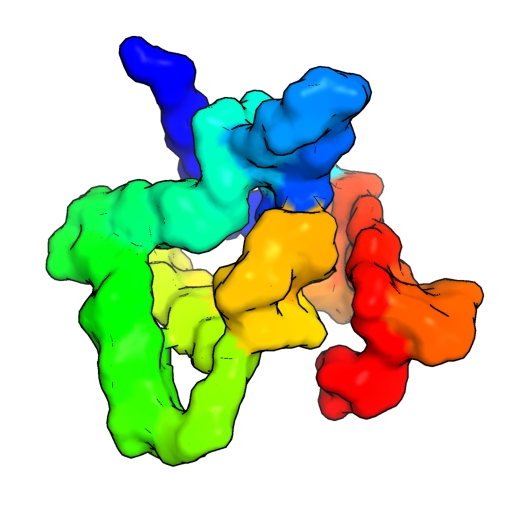 1 122 ? -9.112 -0.110 -15.052 1.00 86.75 122 GLY A O 1
ATOM 968 N N . ALA A 1 123 ? -9.809 2.022 -14.922 1.00 85.75 123 ALA A N 1
ATOM 969 C CA . ALA A 1 123 ? -9.103 2.502 -16.108 1.00 85.75 123 ALA A CA 1
ATOM 970 C C . ALA A 1 123 ? -7.608 2.784 -15.867 1.00 85.75 123 ALA A C 1
ATOM 972 O O . ALA A 1 123 ? -6.851 2.930 -16.826 1.00 85.75 123 ALA A O 1
ATOM 973 N N . ASN A 1 124 ? -7.183 2.890 -14.605 1.00 88.44 124 ASN A N 1
ATOM 974 C CA . ASN A 1 124 ? -5.802 3.190 -14.244 1.00 88.44 124 ASN A CA 1
ATOM 975 C C . ASN A 1 124 ? -4.990 1.928 -13.924 1.00 88.44 124 ASN A C 1
ATOM 977 O O . ASN A 1 124 ? -5.346 1.160 -13.029 1.00 88.44 124 ASN A O 1
ATOM 981 N N . ASP A 1 125 ? -3.827 1.818 -14.563 1.00 92.44 125 ASP A N 1
ATOM 982 C CA . ASP A 1 125 ? -2.775 0.852 -14.242 1.00 92.44 125 ASP A CA 1
ATOM 983 C C . ASP A 1 125 ? -1.603 1.551 -13.548 1.00 92.44 125 ASP A C 1
ATOM 985 O O . ASP A 1 125 ? -1.408 2.764 -13.684 1.00 92.44 125 ASP A O 1
ATOM 989 N N . VAL A 1 126 ? -0.799 0.800 -12.793 1.00 94.12 126 VAL A N 1
ATOM 990 C CA . VAL A 1 126 ? 0.348 1.371 -12.068 1.00 94.12 126 VAL A CA 1
ATOM 991 C C . VAL A 1 126 ? 1.620 0.576 -12.294 1.00 94.12 126 VAL A C 1
ATOM 993 O O . VAL A 1 126 ? 1.639 -0.645 -12.186 1.00 94.12 126 VAL A O 1
ATOM 996 N N . VAL A 1 127 ? 2.721 1.284 -12.543 1.00 94.62 127 VAL A N 1
ATOM 997 C CA . VAL A 1 127 ? 4.060 0.691 -12.523 1.00 94.62 127 VAL A CA 1
ATOM 998 C C . VAL A 1 127 ? 4.610 0.800 -11.108 1.00 94.62 127 VAL A C 1
ATOM 1000 O O . VAL A 1 127 ? 4.788 1.903 -10.587 1.00 94.62 127 VAL A O 1
ATOM 1003 N N . VAL A 1 128 ? 4.892 -0.339 -10.480 1.00 94.00 128 VAL A N 1
ATOM 1004 C CA . VAL A 1 128 ? 5.505 -0.388 -9.147 1.00 94.00 128 VAL A CA 1
ATOM 1005 C C . VAL A 1 128 ? 6.993 -0.727 -9.248 1.00 94.00 128 VAL A C 1
ATOM 1007 O O . VAL A 1 128 ? 7.371 -1.565 -10.071 1.00 94.00 128 VAL A O 1
ATOM 1010 N N . PRO A 1 129 ? 7.860 -0.126 -8.408 1.00 92.25 129 PRO A N 1
ATOM 1011 C CA . PRO A 1 129 ? 9.311 -0.323 -8.457 1.00 92.25 129 PRO A CA 1
ATOM 1012 C C . PRO A 1 129 ? 9.736 -1.633 -7.771 1.00 92.25 129 PRO A C 1
ATOM 1014 O O . PRO A 1 129 ? 10.616 -1.649 -6.910 1.00 92.25 129 PRO A O 1
ATOM 1017 N N . VAL A 1 130 ? 9.061 -2.735 -8.103 1.00 92.00 130 VAL A N 1
ATOM 1018 C CA . VAL A 1 130 ? 9.345 -4.070 -7.576 1.00 92.00 130 VAL A CA 1
ATOM 1019 C C . VAL A 1 130 ? 9.386 -5.080 -8.723 1.00 92.00 130 VAL A C 1
ATOM 1021 O O . VAL A 1 130 ? 8.485 -5.057 -9.561 1.00 92.00 130 VAL A O 1
ATOM 1024 N N . PRO A 1 131 ? 10.391 -5.976 -8.770 1.00 93.06 131 PRO A N 1
ATOM 1025 C CA . PRO A 1 131 ? 10.452 -7.060 -9.749 1.00 93.06 131 PRO A CA 1
ATOM 1026 C C . PRO A 1 131 ? 9.235 -7.991 -9.683 1.00 93.06 131 PRO A C 1
ATOM 1028 O O . PRO A 1 131 ? 8.795 -8.367 -8.595 1.00 93.06 131 PRO A O 1
ATOM 1031 N N . HIS A 1 132 ? 8.756 -8.443 -10.841 1.00 91.88 132 HIS A N 1
ATOM 1032 C CA . HIS A 1 132 ? 7.525 -9.237 -10.956 1.00 91.88 132 HIS A CA 1
ATOM 1033 C C . HIS A 1 132 ? 7.553 -10.545 -10.146 1.00 91.88 132 HIS A C 1
ATOM 1035 O O . HIS A 1 132 ? 6.561 -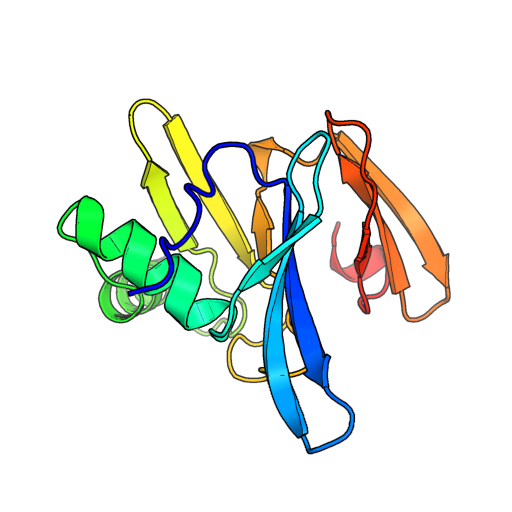10.926 -9.531 1.00 91.88 132 HIS A O 1
ATOM 1041 N N . ASN A 1 133 ? 8.710 -11.203 -10.046 1.00 89.38 133 ASN A N 1
ATOM 1042 C CA . ASN A 1 133 ? 8.869 -12.427 -9.254 1.00 89.38 133 ASN A CA 1
ATOM 1043 C C . ASN A 1 133 ? 8.779 -12.221 -7.731 1.00 89.38 133 ASN A C 1
ATOM 1045 O O . ASN A 1 133 ? 8.693 -13.205 -7.006 1.00 89.38 133 ASN A O 1
ATOM 1049 N N . LYS A 1 134 ? 8.832 -10.978 -7.236 1.00 86.50 134 LYS A N 1
ATOM 1050 C CA . LYS A 1 134 ? 8.664 -10.660 -5.809 1.00 86.50 134 LYS A CA 1
ATOM 1051 C C . LYS A 1 134 ? 7.219 -10.338 -5.425 1.00 86.50 134 LYS A C 1
ATOM 1053 O O . LYS A 1 134 ? 6.948 -10.188 -4.237 1.00 86.50 134 LYS A O 1
ATOM 1058 N N . LEU A 1 135 ? 6.329 -10.189 -6.408 1.00 82.44 135 LEU A N 1
ATOM 1059 C CA . LEU A 1 135 ? 4.904 -9.914 -6.199 1.00 82.44 135 LEU A CA 1
ATOM 1060 C C . LEU A 1 135 ? 4.015 -11.156 -6.389 1.00 82.44 135 LEU A C 1
ATOM 1062 O O . LEU A 1 135 ? 2.816 -11.068 -6.139 1.00 82.44 135 LEU A O 1
ATOM 1066 N N . ARG A 1 136 ? 4.596 -12.288 -6.811 1.00 68.75 136 ARG A N 1
ATOM 1067 C CA . ARG A 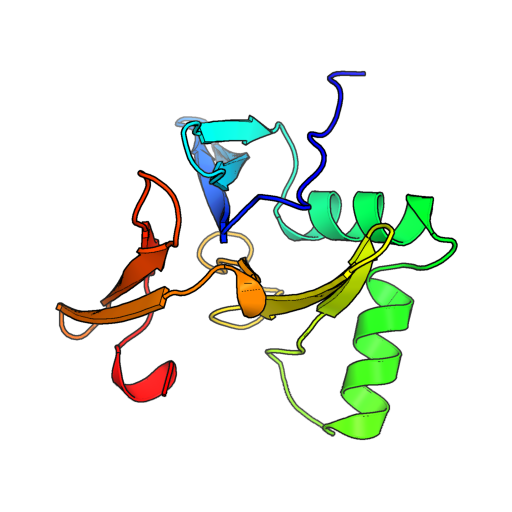1 136 ? 3.930 -13.594 -6.929 1.00 68.75 136 ARG A CA 1
ATOM 1068 C C . ARG A 1 136 ? 4.146 -14.469 -5.701 1.00 68.75 136 ARG A C 1
ATOM 1070 O O . ARG A 1 136 ? 5.244 -14.386 -5.107 1.00 68.75 136 ARG A O 1
#

Mean predicted aligned error: 4.24 Å

Solvent-accessible surface area (backbone atoms only — not comparable to full-atom values): 7641 Å² total; per-residue (Å²): 126,85,81,78,76,84,59,87,68,29,32,34,31,36,41,40,71,47,97,90,65,53,59,24,17,35,38,32,30,36,90,48,77,45,80,39,92,38,47,52,69,56,54,53,25,51,60,25,44,80,69,80,48,37,56,65,58,36,46,54,53,36,34,71,74,68,44,94,68,64,52,59,51,39,75,38,71,55,86,95,44,82,43,46,32,36,39,74,37,44,74,83,42,68,75,68,34,30,32,36,26,61,90,31,53,70,50,76,44,79,69,46,90,54,18,17,37,39,34,36,78,44,81,46,67,46,79,42,84,41,31,45,82,77,78,105

pLDDT: mean 90.2, std 7.63, range [49.25, 97.0]

Nearest PDB structures (foldseek):
  3d6w-assembly1_A  TM=5.657E-01  e=6.168E-02  Bacillus cereus ATCC 10987
  4my6-assembly1_A  TM=3.581E-01  e=3.657E+00  Homo sapiens
  7lxe-assembly1_A  TM=3.381E-01  e=5.115E+00  Homo sapiens

Sequence (136 aa):
MKEIPNISDAMAIIPYTAEYGEQYSIVVQDDELIKVPLKNSKILDYQLRLIGSSMKGAKDAAKLVLGSASMYPIVAKLHPKIEIWFPTESIRNTMTCVFLSLHRIKDMEYYTDTSTIVYGYGANDVVVPVPHNKLR

Secondary structure (DSSP, 8-state):
-PPPPP-TT-SEEEEEE-TTS-EEEEEE-SS-EEEESS-HHHHHHHHHHTTT--HHHHHHHHHHHH-S-SS--EEEEETTEEEEEEESS-TT-TTT--EEEGGGEEEEEEEETTEEEEEESSS--EEESS-GGG--